Protein AF-A0A951VKK3-F1 (afdb_monomer_lite)

Radius of gyration: 18.26 Å; chains: 1; bounding box: 53×27×45 Å

Foldseek 3Di:
DDPQDFDQDDPDPDDDDDDDDPDPPVPRDDDRDGDGDDLVPDDDDDDDDDDVCVFQCVPVVVVLVVCCVVRNRPDDPDDDQQVLQPHHGYPVDHDHDPDRKHKDAQVPDPDDDPADPVRMDIDDDD

Sequence (126 aa):
MKISTLISILFISIKHYAQPVSFDELSIVHNAKVITIDTSKRVFKIVHIGDSHIQADLFSGKIRSNLQQQYGNAGIGLLFPYKSINTNGPSTYRTSSINKLQANKIVRCKSECSVGIAAYNVILPT

pLDDT: mean 75.87, std 22.99, range [26.22, 95.06]

Structure (mmCIF, N/CA/C/O backbone):
data_AF-A0A951VKK3-F1
#
_entry.id   AF-A0A951VKK3-F1
#
loop_
_atom_site.group_PDB
_atom_site.id
_atom_site.type_symbol
_atom_site.label_atom_id
_atom_site.label_alt_id
_atom_site.label_comp_id
_atom_site.label_asym_id
_atom_site.label_entity_id
_atom_site.label_seq_id
_atom_site.pdbx_PDB_ins_code
_atom_site.Cartn_x
_atom_site.Cartn_y
_atom_site.Cartn_z
_atom_site.occupancy
_atom_site.B_iso_or_equiv
_atom_site.auth_seq_id
_atom_site.auth_comp_id
_atom_site.auth_asym_id
_atom_site.auth_atom_id
_atom_site.pdbx_PDB_model_num
ATOM 1 N N . MET A 1 1 ? -25.054 -0.951 25.818 1.00 33.41 1 MET A N 1
ATOM 2 C CA . MET A 1 1 ? -25.801 -0.317 24.711 1.00 33.41 1 MET A CA 1
ATOM 3 C C . MET A 1 1 ? -25.175 -0.787 23.397 1.00 33.41 1 MET A C 1
ATOM 5 O O . MET A 1 1 ? -24.055 -0.394 23.106 1.00 33.41 1 MET A O 1
ATOM 9 N N . LYS A 1 2 ? -25.790 -1.746 22.688 1.00 29.50 2 LYS A N 1
ATOM 10 C CA . LYS A 1 2 ? -25.254 -2.293 21.425 1.00 29.50 2 LYS A CA 1
ATOM 11 C C . LYS A 1 2 ? -25.720 -1.397 20.280 1.00 29.50 2 LYS A C 1
ATOM 13 O O . LYS A 1 2 ? -26.885 -1.450 19.911 1.00 29.50 2 LYS A O 1
ATOM 18 N N . ILE A 1 3 ? -24.828 -0.565 19.755 1.00 36.09 3 ILE A N 1
ATOM 19 C CA . ILE A 1 3 ? -25.094 0.245 18.564 1.00 36.09 3 ILE A CA 1
ATOM 20 C C . ILE A 1 3 ? -24.767 -0.641 17.358 1.00 36.09 3 ILE A C 1
ATOM 22 O O . ILE A 1 3 ? -23.612 -0.768 16.961 1.00 36.09 3 ILE A O 1
ATOM 26 N N . SER A 1 4 ? -25.769 -1.353 16.838 1.00 31.91 4 SER A N 1
ATOM 27 C CA . SER A 1 4 ? -25.655 -2.113 15.592 1.00 31.91 4 SER A CA 1
ATOM 28 C C . SER A 1 4 ? -25.926 -1.180 14.413 1.00 31.91 4 SER A C 1
ATOM 30 O O . SER A 1 4 ? -27.051 -1.094 13.922 1.00 31.91 4 SER A O 1
ATOM 32 N N . THR A 1 5 ? -24.910 -0.442 13.981 1.00 39.50 5 THR A N 1
ATOM 33 C CA . THR A 1 5 ? -25.002 0.362 12.759 1.00 39.50 5 THR A CA 1
ATOM 34 C C . THR A 1 5 ? -24.934 -0.581 11.558 1.00 39.50 5 THR A C 1
ATOM 36 O O . THR A 1 5 ? -23.930 -1.267 11.366 1.00 39.50 5 THR A O 1
ATOM 39 N N . LEU A 1 6 ? -26.010 -0.655 10.768 1.00 33.38 6 LEU A N 1
ATOM 40 C CA . LEU A 1 6 ? -25.988 -1.311 9.459 1.00 33.38 6 LEU A CA 1
ATOM 41 C C . LEU A 1 6 ? -25.005 -0.553 8.558 1.00 33.38 6 LEU A C 1
ATOM 43 O O . LEU A 1 6 ? -25.202 0.629 8.286 1.00 33.38 6 LEU A O 1
ATOM 47 N N . ILE A 1 7 ? -23.958 -1.227 8.089 1.00 41.09 7 ILE A N 1
ATOM 48 C CA . ILE A 1 7 ? -23.005 -0.660 7.134 1.00 41.09 7 ILE A CA 1
ATOM 49 C C . ILE A 1 7 ? -23.298 -1.291 5.775 1.00 41.09 7 ILE A C 1
ATOM 51 O O . ILE A 1 7 ? -22.994 -2.461 5.547 1.00 41.09 7 ILE A O 1
ATOM 55 N N . SER A 1 8 ? -23.894 -0.517 4.870 1.00 33.38 8 SER A N 1
ATOM 56 C CA . SER A 1 8 ? -23.948 -0.875 3.453 1.00 33.38 8 SER A CA 1
ATOM 57 C C . SER A 1 8 ? -22.612 -0.472 2.826 1.00 33.38 8 SER A C 1
ATOM 59 O O . SER A 1 8 ? -22.365 0.707 2.581 1.00 33.38 8 SER A O 1
ATOM 61 N N . ILE A 1 9 ? -21.691 -1.426 2.660 1.00 42.16 9 ILE A N 1
ATOM 62 C CA . ILE A 1 9 ? -20.412 -1.171 1.983 1.00 42.16 9 ILE A CA 1
ATOM 63 C C . ILE A 1 9 ? -20.641 -1.321 0.480 1.00 42.16 9 ILE A C 1
ATOM 65 O O . ILE A 1 9 ? -20.682 -2.428 -0.054 1.00 42.16 9 ILE A O 1
ATOM 69 N N . LEU A 1 10 ? -20.789 -0.180 -0.188 1.00 35.31 10 LEU A N 1
ATOM 70 C CA . LEU A 1 10 ? -20.833 -0.068 -1.639 1.00 35.31 10 LEU A CA 1
ATOM 71 C C . LEU A 1 10 ? -19.420 -0.297 -2.204 1.00 35.31 10 LEU A C 1
ATOM 73 O O . LEU A 1 10 ? -18.557 0.578 -2.128 1.00 35.31 10 LEU A O 1
ATOM 77 N N . PHE A 1 11 ? -19.158 -1.482 -2.757 1.00 34.84 11 PHE A N 1
ATOM 78 C CA . PHE A 1 11 ? -17.939 -1.736 -3.528 1.00 34.84 11 PHE A CA 1
ATOM 79 C C . PHE A 1 11 ? -18.100 -1.137 -4.927 1.00 34.84 11 PHE A C 1
ATOM 81 O O . PHE A 1 11 ? -18.632 -1.773 -5.832 1.00 34.84 11 PHE A O 1
ATOM 88 N N . ILE A 1 12 ? -17.639 0.100 -5.111 1.00 39.38 12 ILE A N 1
ATOM 89 C CA . ILE A 1 12 ? -17.586 0.722 -6.435 1.00 39.38 12 ILE A CA 1
ATOM 90 C C . ILE A 1 12 ? -16.341 0.192 -7.158 1.00 39.38 12 ILE A C 1
ATOM 92 O O . ILE A 1 12 ? -15.218 0.615 -6.884 1.00 39.38 12 ILE A O 1
ATOM 96 N N . SER A 1 13 ? -16.532 -0.738 -8.092 1.00 30.56 13 SER A N 1
ATOM 97 C CA . SER A 1 13 ? -15.528 -1.041 -9.114 1.00 30.56 13 SER A CA 1
ATOM 98 C C . SER A 1 13 ? -15.830 -0.175 -10.338 1.00 30.56 13 SER A C 1
ATOM 100 O O . SER A 1 13 ? -16.689 -0.513 -11.148 1.00 30.56 13 SER A O 1
ATOM 102 N N . ILE A 1 14 ? -15.167 0.981 -10.455 1.00 37.31 14 ILE A N 1
ATOM 103 C CA . ILE A 1 14 ? -15.278 1.817 -11.657 1.00 37.31 14 ILE A CA 1
ATOM 104 C C . ILE A 1 14 ? -14.413 1.175 -12.743 1.00 37.31 14 ILE A C 1
ATOM 106 O O . ILE A 1 14 ? -13.191 1.321 -12.750 1.00 37.31 14 ILE A O 1
ATOM 110 N N . LYS A 1 15 ? -15.048 0.472 -13.683 1.00 34.62 15 LYS A N 1
ATOM 111 C CA . LYS A 1 15 ? -14.509 0.364 -15.039 1.00 34.62 15 LYS A CA 1
ATOM 112 C C . LYS A 1 15 ? -15.036 1.559 -15.834 1.00 34.62 15 LYS A C 1
ATOM 114 O O . LYS A 1 15 ? -16.244 1.703 -15.941 1.00 34.62 15 LYS A O 1
ATOM 119 N N . HIS A 1 16 ? -14.115 2.299 -16.445 1.00 30.88 16 HIS A N 1
ATOM 120 C CA . HIS A 1 16 ? -14.277 3.254 -17.551 1.00 30.88 16 HIS A CA 1
ATOM 121 C C . HIS A 1 16 ? -14.039 4.747 -17.285 1.00 30.88 16 HIS A C 1
ATOM 123 O O . HIS A 1 16 ? -14.697 5.431 -16.511 1.00 30.88 16 HIS A O 1
ATOM 129 N N . TYR A 1 17 ? -13.048 5.187 -18.055 1.00 36.81 17 TYR A N 1
ATOM 130 C CA . TYR A 1 17 ? -12.668 6.510 -18.513 1.00 36.81 17 TYR A CA 1
ATOM 131 C C . TYR A 1 17 ? -13.874 7.409 -18.853 1.00 36.81 17 TYR A C 1
ATOM 133 O O . TYR A 1 17 ? -14.716 7.036 -19.662 1.00 36.81 17 TYR A O 1
ATOM 141 N N . ALA A 1 18 ? -13.906 8.596 -18.242 1.00 37.00 18 ALA A N 1
ATOM 142 C CA . ALA A 1 18 ? -14.505 9.842 -18.731 1.00 37.00 18 ALA A CA 1
ATOM 143 C C . ALA A 1 18 ? -15.733 9.751 -19.672 1.00 37.00 18 ALA A C 1
ATOM 145 O O . ALA A 1 18 ? -15.571 9.932 -20.872 1.00 37.00 18 ALA A O 1
ATOM 146 N N . GLN A 1 19 ? -16.949 9.609 -19.127 1.00 26.22 19 GLN A N 1
ATOM 147 C CA . GLN A 1 19 ? -18.201 10.219 -19.629 1.00 26.22 19 GLN A CA 1
ATOM 148 C C . GLN A 1 19 ? -19.224 10.289 -18.469 1.00 26.22 19 GLN A C 1
ATOM 150 O O . GLN A 1 19 ? -19.254 9.366 -17.650 1.00 26.22 19 GLN A O 1
ATOM 155 N N . PRO A 1 20 ? -20.057 11.344 -18.359 1.00 34.84 20 PRO A N 1
ATOM 156 C CA . PRO A 1 20 ? -21.089 11.432 -17.331 1.00 34.84 20 PRO A CA 1
ATOM 157 C C . PRO A 1 20 ? -22.268 10.531 -17.715 1.00 34.84 20 PRO A C 1
ATOM 159 O O . PRO A 1 20 ? -23.071 10.877 -18.577 1.00 34.84 20 PRO A O 1
ATOM 162 N N . VAL A 1 21 ? -22.367 9.361 -17.089 1.00 43.31 21 VAL A N 1
ATOM 163 C CA . VAL A 1 21 ? -23.549 8.498 -17.196 1.00 43.31 21 VAL A CA 1
ATOM 164 C C . VAL A 1 21 ? -24.437 8.783 -15.989 1.00 43.31 21 VAL A C 1
ATOM 166 O O . VAL A 1 21 ? -23.960 8.786 -14.857 1.00 43.31 21 VAL A O 1
ATOM 169 N N . SER A 1 22 ? -25.721 9.058 -16.214 1.00 36.81 22 SER A N 1
ATOM 170 C CA . SER A 1 22 ? -26.727 9.072 -15.152 1.00 36.81 22 SER A CA 1
ATOM 171 C C . SER A 1 22 ? -26.829 7.662 -14.567 1.00 36.81 22 SER A C 1
ATOM 173 O O . SER A 1 22 ? -27.308 6.744 -15.232 1.00 36.81 22 SER A O 1
ATOM 175 N N . PHE A 1 23 ? -26.302 7.472 -13.360 1.00 46.22 23 PHE A N 1
ATOM 176 C CA . PHE A 1 23 ? -26.258 6.174 -12.697 1.00 46.22 23 PHE A CA 1
ATOM 177 C C . PHE A 1 23 ? -27.544 5.940 -11.897 1.00 46.22 23 PHE A C 1
ATOM 179 O O . PHE A 1 23 ? -27.710 6.517 -10.826 1.00 46.22 23 PHE A O 1
ATOM 186 N N . ASP A 1 24 ? -28.423 5.063 -12.385 1.00 39.69 24 ASP A N 1
ATOM 187 C CA . ASP A 1 24 ? -29.463 4.450 -11.551 1.00 39.69 24 ASP A CA 1
ATOM 188 C C . ASP A 1 24 ? -28.789 3.482 -10.562 1.00 39.69 24 ASP A C 1
ATOM 190 O O . ASP A 1 24 ? -28.266 2.428 -10.949 1.00 39.69 24 ASP A O 1
ATOM 194 N N . GLU A 1 25 ? -28.777 3.865 -9.279 1.00 47.94 25 GLU A N 1
ATOM 195 C CA . GLU A 1 25 ? -28.028 3.246 -8.168 1.00 47.94 25 GLU A CA 1
ATOM 196 C C . GLU A 1 25 ? -28.231 1.726 -8.008 1.00 47.94 25 GLU A C 1
ATOM 198 O O . GLU A 1 25 ? -27.375 1.035 -7.452 1.00 47.94 25 GLU A O 1
ATOM 203 N N . LEU A 1 26 ? -29.335 1.178 -8.519 1.00 44.03 26 LEU A N 1
ATOM 204 C CA . LEU A 1 26 ? -29.714 -0.230 -8.359 1.00 44.03 26 LEU A CA 1
ATOM 205 C C . LEU A 1 26 ? -29.007 -1.192 -9.332 1.00 44.03 26 LEU A C 1
ATOM 207 O O . LEU A 1 26 ? -28.999 -2.399 -9.100 1.00 44.03 26 LEU A O 1
ATOM 211 N N . SER A 1 27 ? -28.380 -0.682 -10.395 1.00 43.25 27 SER A N 1
ATOM 212 C CA . SER A 1 27 ? -27.871 -1.504 -11.510 1.00 43.25 27 SER A CA 1
ATOM 213 C C . SER A 1 27 ? -26.476 -2.105 -11.278 1.00 43.25 27 SER A C 1
ATOM 215 O O . SER A 1 27 ? -26.075 -3.036 -11.970 1.00 43.25 27 SER A O 1
ATOM 217 N N . ILE A 1 28 ? -25.694 -1.549 -10.344 1.00 51.41 28 ILE A N 1
ATOM 218 C CA . ILE A 1 28 ? -24.251 -1.849 -10.205 1.00 51.41 28 ILE A CA 1
ATOM 219 C C . ILE A 1 28 ? -23.970 -2.829 -9.052 1.00 51.41 28 ILE A C 1
ATOM 221 O O . ILE A 1 28 ? -22.896 -3.428 -8.972 1.00 51.41 28 ILE A O 1
ATOM 225 N N . VAL A 1 29 ? -24.946 -3.069 -8.176 1.00 49.91 29 VAL A N 1
ATOM 226 C CA . VAL A 1 29 ? -24.777 -3.906 -6.983 1.00 49.91 29 VAL A CA 1
ATOM 227 C C . VAL A 1 29 ? -25.297 -5.322 -7.233 1.00 49.91 29 VAL A C 1
ATOM 229 O O . VAL A 1 29 ? -26.315 -5.748 -6.695 1.00 49.91 29 VAL A O 1
ATOM 232 N N . HIS A 1 30 ? -24.574 -6.099 -8.039 1.00 48.41 30 HIS A N 1
ATOM 233 C CA . HIS A 1 30 ? -24.821 -7.539 -8.112 1.00 48.41 30 HIS A CA 1
ATOM 234 C C . HIS A 1 30 ? -24.207 -8.230 -6.882 1.00 48.41 30 HIS A C 1
ATOM 236 O O . HIS A 1 30 ? -22.988 -8.315 -6.748 1.00 48.41 30 HIS A O 1
ATOM 242 N N . ASN A 1 31 ? -25.062 -8.760 -5.999 1.00 51.81 31 ASN A N 1
ATOM 243 C CA . ASN A 1 31 ? -24.705 -9.591 -4.836 1.00 51.81 31 ASN A CA 1
ATOM 244 C C . AS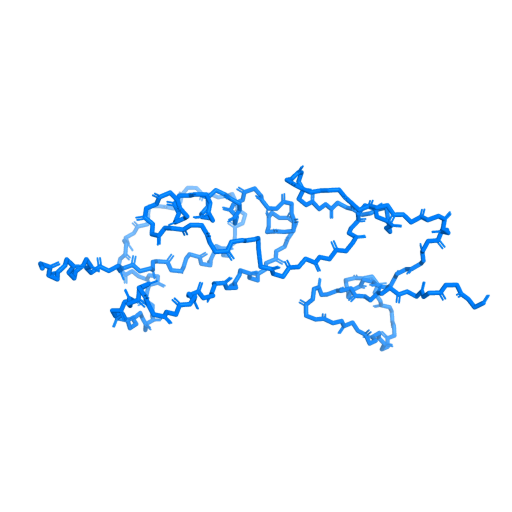N A 1 31 ? -24.031 -8.873 -3.647 1.00 51.81 31 ASN A C 1
ATOM 246 O O . ASN A 1 31 ? -23.148 -9.445 -3.001 1.00 51.81 31 ASN A O 1
ATOM 250 N N . ALA A 1 32 ? -24.461 -7.660 -3.282 1.00 54.16 32 ALA A N 1
ATOM 251 C CA . ALA A 1 32 ? -24.087 -7.129 -1.969 1.00 54.16 32 ALA A CA 1
ATOM 252 C C . ALA A 1 32 ? -24.803 -7.905 -0.860 1.00 54.16 32 ALA A C 1
ATOM 254 O O . ALA A 1 32 ? -26.018 -7.816 -0.685 1.00 54.16 32 ALA A O 1
ATOM 255 N N . LYS A 1 33 ? -24.029 -8.650 -0.072 1.00 57.75 33 LYS A N 1
ATOM 256 C CA . LYS A 1 33 ? -24.496 -9.169 1.209 1.00 57.75 33 LYS A CA 1
ATOM 257 C C . LYS A 1 33 ? -24.286 -8.089 2.261 1.00 57.75 33 LYS A C 1
ATOM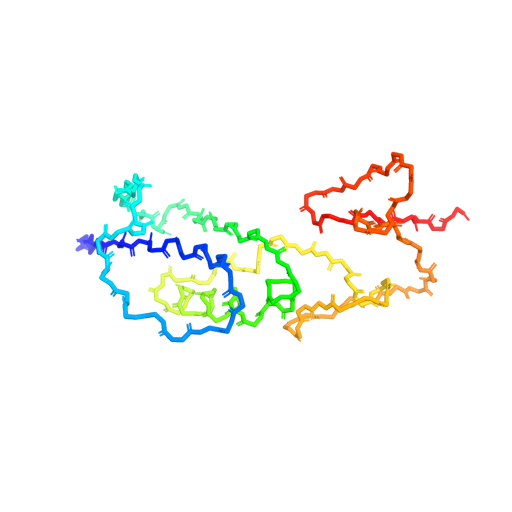 259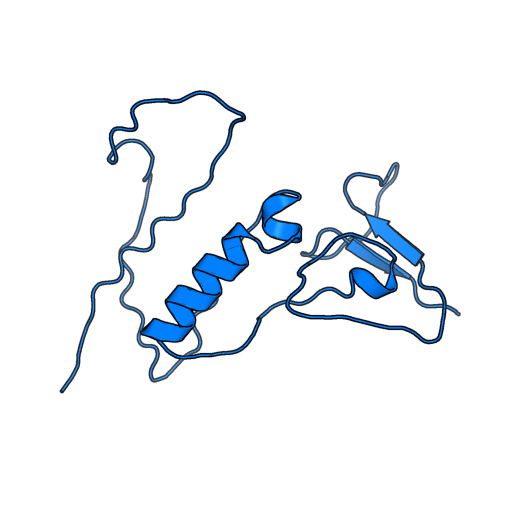 O O . LYS A 1 33 ? -23.157 -7.658 2.482 1.00 57.75 33 LYS A O 1
ATOM 264 N N . VAL A 1 34 ? -25.358 -7.683 2.932 1.00 60.34 34 VAL A N 1
ATOM 265 C CA . VAL A 1 34 ? -25.251 -6.848 4.132 1.00 60.34 34 VAL A CA 1
ATOM 266 C C . VAL A 1 34 ? -24.567 -7.675 5.220 1.00 60.34 34 VAL A C 1
ATOM 268 O O . VAL A 1 34 ? -25.019 -8.772 5.556 1.00 60.34 34 VAL A O 1
ATOM 271 N N . ILE A 1 35 ? -23.450 -7.174 5.746 1.00 61.81 35 ILE A N 1
ATOM 272 C CA . ILE A 1 35 ? -22.682 -7.825 6.811 1.00 61.81 35 ILE A CA 1
ATOM 273 C C . ILE A 1 35 ? -22.671 -6.889 8.016 1.00 61.81 35 ILE A C 1
ATOM 275 O O . ILE A 1 35 ? -22.274 -5.732 7.905 1.00 61.81 35 ILE A O 1
ATOM 279 N N . THR A 1 36 ? -23.066 -7.395 9.183 1.00 63.44 36 THR A N 1
ATOM 280 C CA . THR A 1 36 ? -22.879 -6.676 10.448 1.00 63.44 36 THR A CA 1
ATOM 281 C C . THR A 1 36 ? -21.425 -6.808 10.883 1.00 63.44 36 THR A C 1
ATOM 283 O O . THR A 1 36 ? -20.938 -7.917 11.116 1.00 63.44 36 THR A O 1
ATOM 286 N N . ILE A 1 37 ? -20.722 -5.682 10.997 1.00 62.88 37 ILE A N 1
ATOM 287 C CA . ILE A 1 37 ? -19.314 -5.651 11.398 1.00 62.88 37 ILE A CA 1
ATOM 288 C C . ILE A 1 37 ? -19.239 -5.336 12.896 1.00 62.88 37 ILE A C 1
ATOM 290 O O . ILE A 1 37 ? -19.526 -4.219 13.314 1.00 62.88 37 ILE A O 1
ATOM 294 N N . ASP A 1 38 ? -18.841 -6.319 13.709 1.00 66.25 38 ASP A N 1
ATOM 295 C CA . ASP A 1 38 ? -18.473 -6.090 15.113 1.00 66.25 38 ASP A CA 1
ATOM 296 C C . ASP A 1 38 ? -16.995 -5.681 15.197 1.00 66.25 38 ASP A C 1
ATOM 298 O O . ASP A 1 38 ? -16.094 -6.527 15.241 1.00 66.25 38 ASP A O 1
ATOM 302 N N . THR A 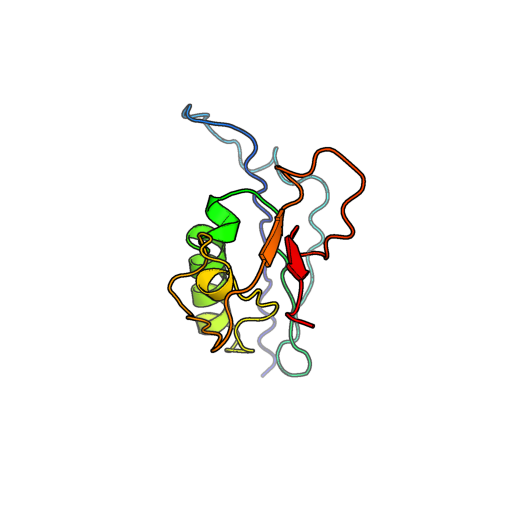1 39 ? -16.749 -4.372 15.203 1.00 64.62 39 THR A N 1
ATOM 303 C CA . THR A 1 39 ? -15.401 -3.794 15.290 1.00 64.62 39 THR A CA 1
ATOM 304 C C . THR A 1 39 ? -14.814 -3.840 16.701 1.00 64.62 39 THR A C 1
ATOM 306 O O . THR A 1 39 ? -13.625 -3.585 16.866 1.00 64.62 39 THR A O 1
ATOM 309 N N . SER A 1 40 ? -15.597 -4.227 17.718 1.00 67.12 40 SER A N 1
ATOM 310 C CA . SER A 1 40 ? -15.124 -4.301 19.108 1.00 67.12 40 SER A CA 1
ATOM 311 C C . SER A 1 40 ? -14.249 -5.525 19.393 1.00 67.12 40 SER A C 1
ATOM 313 O O . SER A 1 40 ? -13.530 -5.552 20.389 1.00 67.12 40 SER A O 1
ATOM 315 N N . LYS A 1 41 ? -14.294 -6.542 18.519 1.00 67.50 41 LYS A N 1
ATOM 316 C CA . LYS A 1 41 ? -13.594 -7.823 18.723 1.00 67.50 41 LYS A CA 1
ATOM 317 C C . LYS A 1 41 ? -12.624 -8.196 17.612 1.00 67.50 41 LYS A C 1
ATOM 319 O O . LYS A 1 41 ? -11.778 -9.063 17.825 1.00 67.50 41 LYS A O 1
ATOM 324 N N . ARG A 1 42 ? -12.766 -7.623 16.411 1.00 76.50 42 ARG A N 1
ATOM 325 C CA . ARG A 1 42 ? -11.966 -8.006 15.239 1.00 76.50 42 ARG A CA 1
ATOM 326 C C . ARG A 1 42 ? -11.703 -6.828 14.311 1.00 76.50 42 ARG A C 1
ATOM 328 O O . ARG A 1 42 ? -12.571 -5.994 14.079 1.00 76.50 42 ARG A O 1
ATOM 335 N N . VAL A 1 43 ? -10.514 -6.832 13.714 1.00 85.69 43 VAL A N 1
ATOM 336 C CA . VAL A 1 43 ? -10.144 -5.897 12.647 1.00 85.69 43 VAL A CA 1
ATOM 337 C C . VAL A 1 43 ? -10.826 -6.315 11.346 1.00 85.69 43 VAL A C 1
ATOM 339 O O . VAL A 1 43 ? -10.589 -7.414 10.839 1.00 85.69 43 VAL A O 1
ATOM 342 N N . PHE A 1 44 ? -11.647 -5.427 10.788 1.00 85.75 44 PHE A N 1
ATOM 343 C CA . PHE A 1 44 ? -12.225 -5.597 9.458 1.00 85.75 44 PHE A CA 1
ATOM 344 C C . PHE A 1 44 ? -11.215 -5.170 8.386 1.00 85.75 44 PHE A C 1
ATOM 346 O O . PHE A 1 44 ? -10.692 -4.057 8.426 1.00 85.75 44 PHE A O 1
ATOM 353 N N . LYS A 1 45 ? -10.914 -6.063 7.437 1.00 89.75 45 LYS A N 1
ATOM 354 C CA . LYS A 1 45 ? -9.918 -5.832 6.381 1.00 89.75 45 LYS A CA 1
ATOM 355 C C . LYS A 1 45 ? -10.622 -5.601 5.049 1.00 89.75 45 LYS A C 1
ATOM 357 O O . LYS A 1 45 ? -11.388 -6.450 4.608 1.00 89.75 45 LYS A O 1
ATOM 362 N N . ILE A 1 46 ? -10.315 -4.481 4.402 1.00 91.12 46 ILE A N 1
ATOM 363 C CA . ILE A 1 46 ? -10.816 -4.131 3.069 1.00 91.12 46 ILE A CA 1
ATOM 364 C C . ILE A 1 46 ? -9.640 -4.154 2.101 1.00 91.12 46 ILE A C 1
ATOM 366 O O . ILE A 1 46 ? -8.602 -3.553 2.377 1.00 91.12 46 ILE A O 1
ATOM 370 N N . VAL A 1 47 ? -9.809 -4.833 0.967 1.00 93.12 47 VAL A N 1
ATOM 371 C CA . VAL A 1 47 ? -8.811 -4.881 -0.106 1.00 93.12 47 VAL A CA 1
ATOM 372 C C . VAL A 1 47 ? -9.377 -4.165 -1.326 1.00 93.12 47 VAL A C 1
ATOM 374 O O . VAL A 1 47 ? -10.398 -4.577 -1.868 1.00 93.12 47 VAL A O 1
ATOM 377 N N . HIS A 1 48 ? -8.702 -3.098 -1.754 1.00 92.75 48 HIS A N 1
ATOM 378 C CA . HIS A 1 48 ? -8.960 -2.448 -3.037 1.00 92.75 48 HIS A CA 1
ATOM 379 C C . HIS A 1 48 ? -7.945 -2.966 -4.059 1.00 92.75 48 HIS A C 1
ATOM 381 O O . HIS A 1 48 ? -6.740 -2.864 -3.833 1.00 92.75 48 HIS A O 1
ATOM 387 N N . ILE A 1 49 ? -8.427 -3.513 -5.175 1.00 92.50 49 ILE A N 1
ATOM 388 C CA . ILE A 1 49 ? -7.599 -3.955 -6.303 1.00 92.50 49 ILE A CA 1
ATOM 389 C C . ILE A 1 49 ? -7.908 -3.033 -7.477 1.00 92.50 49 ILE A C 1
ATOM 391 O O . ILE A 1 49 ? -9.072 -2.852 -7.828 1.00 92.50 49 ILE A O 1
ATOM 395 N N . GLY A 1 50 ? -6.878 -2.438 -8.074 1.00 91.31 50 GLY A N 1
ATOM 396 C CA . GLY A 1 50 ? -7.059 -1.508 -9.180 1.00 91.31 50 GLY A CA 1
ATOM 397 C C . GLY A 1 50 ? -5.745 -1.045 -9.793 1.00 91.31 50 GLY A C 1
ATOM 398 O O . GLY A 1 50 ? -4.717 -1.710 -9.677 1.00 91.31 50 GLY A O 1
ATOM 399 N N . ASP A 1 51 ? -5.809 0.098 -10.467 1.00 90.19 51 ASP A N 1
ATOM 400 C CA . ASP A 1 51 ? -4.712 0.679 -11.237 1.00 90.19 51 ASP A CA 1
ATOM 401 C C . ASP A 1 51 ? -3.897 1.719 -10.437 1.00 90.19 51 ASP A C 1
ATOM 403 O O . ASP A 1 51 ? -3.792 1.664 -9.207 1.00 90.19 51 ASP A O 1
ATOM 407 N N . SER A 1 52 ? -3.304 2.689 -11.140 1.00 89.31 52 SER A N 1
ATOM 408 C CA . SER A 1 52 ? -2.530 3.781 -10.557 1.00 89.31 52 SER A CA 1
ATOM 409 C C . SER A 1 52 ? -3.278 4.620 -9.513 1.00 89.31 52 SER A C 1
ATOM 411 O O . SER A 1 52 ? -2.624 5.142 -8.614 1.00 89.31 52 SER A O 1
ATOM 413 N N . HIS A 1 53 ? -4.608 4.759 -9.579 1.00 89.00 53 HIS A N 1
ATOM 414 C CA . HIS A 1 53 ? -5.376 5.552 -8.603 1.00 89.00 53 HIS A CA 1
ATOM 415 C C . HIS A 1 53 ? -5.477 4.861 -7.242 1.00 89.00 53 HIS A C 1
ATOM 417 O O . HIS A 1 53 ? -5.414 5.522 -6.202 1.00 89.00 53 HIS A O 1
ATOM 423 N N . ILE A 1 54 ? -5.595 3.529 -7.254 1.00 93.06 54 ILE A N 1
ATOM 424 C CA . ILE A 1 54 ? -5.521 2.706 -6.044 1.00 93.06 54 ILE A CA 1
ATOM 425 C C . ILE A 1 54 ? -4.072 2.636 -5.555 1.00 93.06 54 ILE A C 1
ATOM 427 O O . ILE A 1 54 ? -3.823 2.807 -4.367 1.00 93.06 54 ILE A O 1
ATOM 431 N N . GLN A 1 55 ? -3.097 2.483 -6.459 1.00 92.75 55 GLN A N 1
ATOM 432 C CA . GLN A 1 55 ? -1.675 2.481 -6.100 1.00 92.75 55 GLN A CA 1
ATOM 433 C C . GLN A 1 55 ? -1.225 3.780 -5.408 1.00 92.75 55 GLN A C 1
ATOM 435 O O . GLN A 1 55 ? -0.457 3.728 -4.449 1.00 92.75 55 GLN A O 1
ATOM 440 N N . ALA A 1 56 ? -1.665 4.939 -5.905 1.00 92.44 56 ALA A N 1
ATOM 441 C CA . ALA A 1 56 ? -1.365 6.246 -5.319 1.00 92.44 56 ALA A CA 1
ATOM 442 C C . ALA A 1 56 ? -2.146 6.515 -4.022 1.00 92.44 56 ALA A C 1
ATOM 444 O O . ALA A 1 56 ? -1.872 7.501 -3.342 1.00 92.44 56 ALA A O 1
ATOM 445 N N . ASP A 1 57 ? -3.103 5.643 -3.691 1.00 93.62 57 ASP A N 1
ATOM 446 C CA . ASP A 1 57 ? -3.922 5.688 -2.484 1.00 93.62 57 ASP A CA 1
ATOM 447 C C . ASP A 1 57 ? -4.750 6.970 -2.330 1.00 93.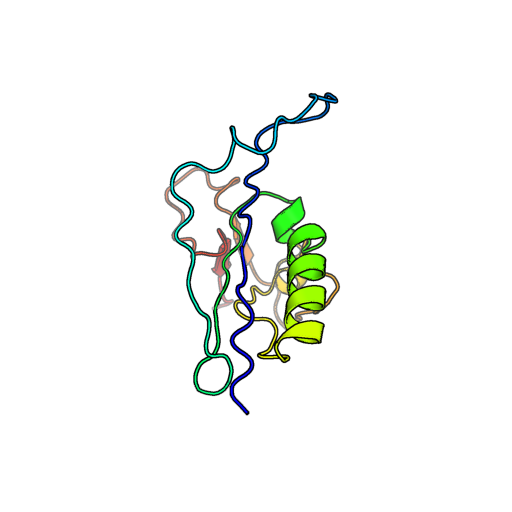62 57 ASP A C 1
ATOM 449 O O . ASP A 1 57 ? -5.109 7.376 -1.229 1.00 93.62 57 ASP A O 1
ATOM 453 N N . LEU A 1 58 ? -5.118 7.587 -3.456 1.00 88.94 58 LEU A N 1
ATOM 454 C CA . LEU A 1 58 ? -5.984 8.767 -3.472 1.00 88.94 58 LEU A CA 1
ATOM 455 C C . LEU A 1 58 ? -7.420 8.383 -3.091 1.00 88.94 58 LEU A C 1
ATOM 457 O O . LEU A 1 58 ? -7.990 8.919 -2.141 1.00 88.94 58 LEU A O 1
ATOM 461 N N . PHE A 1 59 ? -7.986 7.403 -3.801 1.00 91.06 59 PHE A N 1
ATOM 462 C CA . PHE A 1 59 ? -9.338 6.906 -3.540 1.00 91.06 59 PHE A CA 1
ATOM 463 C C . PHE A 1 59 ? -9.379 6.022 -2.288 1.00 91.06 59 PHE A C 1
ATOM 465 O O . PHE A 1 59 ? -10.113 6.304 -1.339 1.00 91.06 59 PHE A O 1
ATOM 472 N N . SER A 1 60 ? -8.542 4.980 -2.247 1.00 93.00 60 SER A N 1
ATOM 473 C CA . SER A 1 60 ? -8.502 4.038 -1.123 1.00 93.00 60 SER A CA 1
ATOM 474 C C . SER A 1 60 ? -8.091 4.705 0.189 1.00 93.00 60 SER A C 1
ATOM 476 O O . SER A 1 60 ? -8.602 4.322 1.241 1.00 93.00 60 SER A O 1
ATOM 478 N N . GLY A 1 61 ? -7.239 5.732 0.144 1.00 93.75 61 GLY A N 1
ATOM 479 C CA . GLY A 1 61 ? -6.819 6.481 1.324 1.00 93.75 61 GLY A CA 1
ATOM 480 C C . GLY A 1 61 ? -7.953 7.315 1.906 1.00 93.75 61 GLY A C 1
ATOM 481 O O . GLY A 1 61 ? -8.125 7.340 3.127 1.00 93.75 61 GLY A O 1
ATOM 482 N N . LYS A 1 62 ? -8.792 7.925 1.055 1.00 94.12 62 LYS A N 1
ATOM 483 C CA . LYS A 1 62 ? -9.980 8.659 1.510 1.00 94.12 62 LYS A CA 1
ATOM 484 C C . LYS A 1 62 ? -11.010 7.729 2.150 1.00 94.12 62 LYS A C 1
ATOM 486 O O . LYS A 1 62 ? -11.497 8.031 3.239 1.00 94.12 62 LYS A O 1
ATOM 491 N N . ILE A 1 63 ? -11.283 6.578 1.529 1.00 94.25 63 ILE A N 1
ATOM 492 C CA . ILE A 1 63 ? -12.164 5.550 2.104 1.00 94.25 63 ILE A CA 1
ATOM 493 C C . ILE A 1 63 ? -11.607 5.048 3.442 1.00 94.25 63 ILE A C 1
ATOM 495 O O . ILE A 1 63 ? -12.336 5.016 4.432 1.00 94.25 63 ILE A O 1
ATOM 499 N N . ARG A 1 64 ? -10.306 4.730 3.508 1.00 94.62 64 ARG A N 1
ATOM 500 C CA . ARG A 1 64 ? -9.642 4.305 4.749 1.00 94.62 64 ARG A CA 1
ATOM 501 C C . ARG A 1 64 ? -9.783 5.358 5.847 1.00 94.62 64 ARG A C 1
ATOM 503 O O . ARG A 1 64 ? -10.184 5.004 6.948 1.00 94.62 64 ARG A O 1
ATOM 510 N N . SER A 1 65 ? -9.509 6.630 5.553 1.00 94.88 65 SER A N 1
ATOM 511 C CA . SER A 1 65 ? -9.619 7.724 6.526 1.00 94.88 65 SER A CA 1
ATOM 512 C C . SER A 1 65 ? -11.039 7.870 7.076 1.00 94.88 65 SER A C 1
ATOM 514 O O . SER A 1 65 ? -11.210 7.925 8.292 1.00 94.88 65 SER A O 1
ATOM 516 N N . ASN A 1 66 ? -12.053 7.863 6.206 1.00 94.56 66 ASN A N 1
ATOM 517 C CA . ASN A 1 66 ? -13.449 7.987 6.626 1.00 94.56 66 ASN A CA 1
ATOM 518 C C . ASN A 1 66 ? -13.881 6.796 7.506 1.00 94.56 66 ASN A C 1
ATOM 520 O O . ASN A 1 66 ? -14.489 6.983 8.558 1.00 94.56 66 ASN A O 1
ATOM 524 N N . LEU A 1 67 ? -13.523 5.569 7.114 1.00 91.75 67 LEU A N 1
ATOM 525 C CA . LEU A 1 67 ? -13.865 4.370 7.883 1.00 91.75 67 LEU A CA 1
ATOM 526 C C . LEU A 1 67 ? -13.136 4.314 9.225 1.00 91.75 67 LEU A C 1
ATOM 528 O O . LEU A 1 67 ? -13.739 3.950 10.228 1.00 91.75 67 LEU A O 1
ATOM 532 N N . GLN A 1 68 ? -11.860 4.699 9.268 1.00 93.12 68 GLN A N 1
ATOM 533 C CA . GLN A 1 68 ? -11.101 4.746 10.517 1.00 93.12 68 GLN A CA 1
ATOM 534 C C . GLN A 1 68 ? -11.635 5.814 11.475 1.00 93.12 68 GLN A C 1
ATOM 536 O O . GLN A 1 68 ? -11.666 5.580 12.681 1.00 93.12 68 GLN A O 1
ATOM 541 N N . GLN A 1 69 ? -12.085 6.960 10.952 1.00 92.69 69 GLN A N 1
ATOM 542 C CA . GLN A 1 69 ? -12.727 8.003 11.752 1.00 92.69 6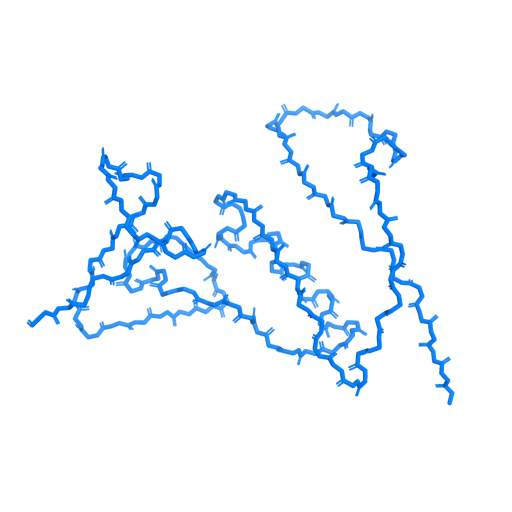9 GLN A CA 1
ATOM 543 C C . GLN A 1 69 ? -14.038 7.511 12.378 1.00 92.69 69 GLN A C 1
ATOM 545 O O . GLN A 1 69 ? -14.319 7.826 13.530 1.00 92.69 69 GLN A O 1
ATOM 550 N N . GLN A 1 70 ? -14.825 6.730 11.636 1.00 88.81 70 GLN A N 1
ATOM 551 C CA . GLN A 1 70 ? -16.133 6.266 12.093 1.00 88.81 70 GLN A CA 1
ATOM 552 C C . GLN A 1 70 ? -16.068 5.011 12.978 1.00 88.81 70 GLN A C 1
ATOM 554 O O . GLN A 1 70 ? -16.843 4.886 13.922 1.00 88.81 70 GLN A O 1
ATOM 559 N N . TYR A 1 71 ? -15.166 4.076 12.673 1.00 85.81 71 TYR A N 1
ATOM 560 C CA . TYR A 1 71 ? -15.173 2.724 13.244 1.00 85.81 71 TYR A CA 1
ATOM 561 C C . TYR A 1 71 ? -13.901 2.351 14.015 1.00 85.81 71 TYR A C 1
ATOM 563 O O . TYR A 1 71 ? -13.807 1.236 14.531 1.00 85.81 71 TYR A O 1
ATOM 571 N N . GLY A 1 72 ? -12.943 3.274 14.115 1.00 87.56 72 GLY A N 1
ATOM 572 C CA . GLY A 1 72 ? -11.669 3.077 14.798 1.00 87.56 72 GLY A CA 1
ATOM 573 C C . GLY A 1 72 ? -10.507 2.816 13.840 1.00 87.56 72 GLY A C 1
ATOM 574 O O . GLY A 1 72 ? -10.646 2.219 12.771 1.00 87.56 72 GLY A O 1
ATOM 575 N N . ASN A 1 73 ? -9.319 3.274 14.234 1.00 92.12 73 ASN A N 1
ATOM 576 C CA . ASN A 1 73 ? -8.112 3.158 13.425 1.00 92.12 73 ASN A CA 1
ATOM 577 C C . ASN A 1 73 ? -7.360 1.850 13.717 1.00 92.12 73 ASN A C 1
ATOM 579 O O . ASN A 1 73 ? -6.684 1.732 14.734 1.00 92.12 73 ASN A O 1
ATOM 583 N N . ALA A 1 74 ? -7.439 0.891 12.792 1.00 91.75 74 ALA A N 1
ATOM 584 C CA . ALA A 1 74 ? -6.730 -0.391 12.867 1.00 91.75 74 ALA A CA 1
ATOM 585 C C . ALA A 1 74 ? -5.404 -0.430 12.069 1.00 91.75 74 ALA A C 1
ATOM 587 O O . ALA A 1 74 ? -4.868 -1.507 11.805 1.00 91.75 74 ALA A O 1
ATOM 588 N N . GLY A 1 75 ? -4.878 0.730 11.660 1.00 92.19 75 GLY A N 1
ATOM 589 C CA . GLY A 1 75 ? -3.631 0.851 10.902 1.00 92.19 75 GLY A CA 1
ATOM 590 C C . GLY A 1 75 ? -3.805 0.844 9.379 1.00 92.19 75 GLY A C 1
ATOM 591 O O . GLY A 1 75 ? -4.914 0.791 8.848 1.00 92.19 75 GLY A O 1
ATOM 592 N N . ILE A 1 76 ? -2.681 0.945 8.659 1.00 90.81 76 ILE A N 1
ATOM 593 C CA . ILE A 1 76 ? -2.659 1.132 7.196 1.00 90.81 76 ILE A CA 1
ATOM 594 C C . ILE A 1 76 ? -2.981 -0.144 6.400 1.00 90.81 76 ILE A C 1
ATOM 596 O O . ILE A 1 76 ? -3.459 -0.059 5.271 1.00 90.81 76 ILE A O 1
ATOM 600 N N . GLY A 1 77 ? -2.758 -1.319 6.992 1.00 92.88 77 GLY A N 1
ATOM 601 C CA . GLY A 1 77 ? -2.922 -2.609 6.325 1.00 92.88 77 GLY A CA 1
ATOM 602 C C . GLY A 1 77 ? -1.682 -3.027 5.528 1.00 92.88 77 GLY A C 1
ATOM 603 O O . GLY A 1 77 ? -0.555 -2.872 5.992 1.00 92.88 77 GLY A O 1
ATOM 604 N N . LEU A 1 78 ? -1.898 -3.612 4.349 1.00 92.12 78 LEU A N 1
ATOM 605 C CA . LEU A 1 78 ? -0.833 -4.102 3.473 1.00 92.12 78 LEU A CA 1
ATOM 606 C C . LEU A 1 78 ? -0.019 -2.934 2.891 1.00 92.12 78 LEU A C 1
ATOM 608 O O . LEU A 1 78 ? -0.582 -2.032 2.275 1.00 92.12 78 LEU A O 1
ATOM 612 N N . LEU A 1 79 ? 1.307 -2.996 3.027 1.00 92.69 79 LEU A N 1
ATOM 613 C CA . LEU A 1 79 ? 2.239 -1.980 2.542 1.00 92.69 79 LEU A CA 1
ATOM 614 C C . LEU A 1 79 ? 3.266 -2.597 1.589 1.00 92.69 79 LEU A C 1
ATOM 616 O O . LEU A 1 79 ? 3.732 -3.714 1.805 1.00 92.69 79 LEU A O 1
ATOM 620 N N . PHE A 1 80 ? 3.646 -1.847 0.554 1.00 94.06 80 PHE A N 1
ATOM 621 C CA . PHE A 1 80 ? 4.736 -2.207 -0.355 1.00 94.06 80 PHE A CA 1
ATOM 622 C C . PHE A 1 80 ? 5.770 -1.064 -0.447 1.00 94.06 80 PHE A C 1
ATOM 624 O O . PHE A 1 80 ? 5.368 0.106 -0.451 1.00 94.06 80 PHE A O 1
ATOM 631 N N . PRO A 1 81 ? 7.091 -1.337 -0.521 1.00 94.00 81 PRO A N 1
ATOM 632 C CA . PRO A 1 81 ? 8.137 -0.310 -0.459 1.00 94.00 81 PRO A CA 1
ATOM 633 C C . PRO A 1 81 ? 8.330 0.460 -1.777 1.00 94.00 81 PRO A C 1
ATOM 635 O O . PRO A 1 81 ? 9.413 0.476 -2.364 1.00 94.00 81 PRO A O 1
ATOM 638 N N . TYR A 1 82 ? 7.278 1.135 -2.251 1.00 95.06 82 TYR A N 1
ATOM 639 C CA . TYR A 1 82 ? 7.256 1.799 -3.557 1.00 95.06 82 TYR A CA 1
ATOM 640 C C . TYR A 1 82 ? 8.383 2.824 -3.742 1.00 95.06 82 TYR A C 1
ATOM 642 O O . TYR A 1 82 ? 9.044 2.846 -4.781 1.00 95.06 82 TYR A O 1
ATOM 650 N N . LYS A 1 83 ? 8.653 3.654 -2.727 1.00 94.62 83 LYS A N 1
ATOM 651 C CA . LYS A 1 83 ? 9.701 4.681 -2.824 1.00 94.62 83 LYS A CA 1
ATOM 652 C C . LYS A 1 83 ? 11.106 4.086 -2.849 1.00 94.62 83 LYS A C 1
ATOM 654 O O . LYS A 1 83 ? 11.957 4.627 -3.544 1.00 94.62 83 LYS A O 1
ATOM 659 N N . SER A 1 84 ? 11.326 2.943 -2.197 1.00 94.75 84 SER A N 1
ATOM 660 C CA . SER A 1 84 ? 12.630 2.266 -2.204 1.00 94.75 84 SER A CA 1
ATOM 661 C C . SER A 1 84 ? 12.981 1.666 -3.571 1.00 94.75 84 SER A C 1
ATOM 663 O O . SER A 1 84 ? 14.155 1.452 -3.855 1.00 94.75 84 SER A O 1
ATOM 665 N N . ILE A 1 85 ? 11.981 1.426 -4.427 1.00 94.12 85 ILE A N 1
ATOM 666 C CA . ILE A 1 85 ? 12.155 0.933 -5.804 1.00 94.12 85 ILE A CA 1
ATOM 667 C C . ILE A 1 85 ? 11.864 2.014 -6.861 1.00 94.12 85 ILE A C 1
ATOM 669 O O . ILE A 1 85 ? 11.623 1.699 -8.024 1.00 94.12 85 ILE A O 1
ATOM 673 N N . ASN A 1 86 ? 11.856 3.293 -6.464 1.00 92.12 86 ASN A N 1
ATOM 674 C CA . ASN A 1 86 ? 11.608 4.442 -7.342 1.00 92.12 86 ASN A CA 1
ATOM 675 C C . ASN A 1 86 ? 10.294 4.357 -8.142 1.00 92.12 86 ASN A C 1
ATOM 677 O O . ASN A 1 86 ? 10.242 4.723 -9.316 1.00 92.12 86 ASN A O 1
ATOM 681 N N . THR A 1 87 ? 9.215 3.878 -7.519 1.00 91.50 87 THR A N 1
ATOM 682 C CA . THR A 1 87 ? 7.887 3.843 -8.142 1.00 91.50 87 THR A CA 1
ATOM 683 C C . THR A 1 87 ? 6.875 4.695 -7.377 1.00 91.50 87 THR A C 1
ATOM 685 O O . THR A 1 87 ? 7.070 5.054 -6.210 1.00 91.50 87 THR A O 1
ATOM 688 N N . ASN A 1 88 ? 5.797 5.068 -8.065 1.00 90.94 88 ASN A N 1
ATOM 689 C CA . ASN A 1 88 ? 4.707 5.829 -7.469 1.00 90.94 88 ASN A CA 1
ATOM 690 C C . ASN A 1 88 ? 3.989 4.978 -6.420 1.00 90.94 88 ASN A C 1
ATOM 692 O O . ASN A 1 88 ? 3.871 3.763 -6.553 1.00 90.94 88 ASN A O 1
ATOM 696 N N . GLY A 1 89 ? 3.521 5.632 -5.369 1.00 92.94 89 GLY A N 1
ATOM 697 C CA . GLY A 1 89 ? 2.850 4.988 -4.256 1.00 92.94 89 GLY A CA 1
ATOM 698 C C . GLY A 1 89 ? 2.209 6.028 -3.347 1.00 92.94 89 GLY A C 1
ATOM 699 O O . GLY A 1 89 ? 2.293 7.225 -3.650 1.00 92.94 89 GLY A O 1
ATOM 700 N N . PRO A 1 90 ? 1.607 5.584 -2.239 1.00 93.56 90 PRO A N 1
ATOM 701 C CA . PRO A 1 90 ? 0.886 6.448 -1.315 1.00 93.56 90 PRO A CA 1
ATOM 702 C C . PRO A 1 90 ? 1.796 7.536 -0.743 1.00 93.56 90 PRO A C 1
ATOM 704 O O . PRO A 1 90 ? 2.954 7.274 -0.418 1.00 93.56 90 PRO A O 1
ATOM 707 N N . SER A 1 91 ? 1.279 8.756 -0.594 1.00 89.75 91 SER A N 1
ATOM 708 C CA . SER A 1 91 ? 2.000 9.854 0.071 1.00 89.75 91 SER A CA 1
ATOM 709 C C . SER A 1 91 ? 1.981 9.738 1.597 1.00 89.75 91 SER A C 1
ATOM 711 O O . SER A 1 91 ? 2.778 10.380 2.275 1.00 89.75 91 SER A O 1
ATOM 713 N N . THR A 1 92 ? 1.094 8.901 2.139 1.00 89.81 92 THR A N 1
ATOM 714 C CA . THR A 1 92 ? 0.895 8.709 3.580 1.00 89.81 92 THR A CA 1
ATOM 715 C C . THR A 1 92 ? 2.030 7.947 4.258 1.00 89.81 92 THR A C 1
ATOM 717 O O . THR A 1 92 ? 2.093 7.920 5.484 1.00 89.81 92 THR A O 1
ATOM 720 N N . TYR A 1 93 ? 2.914 7.306 3.492 1.00 93.00 93 TYR A N 1
ATOM 721 C CA . TYR A 1 93 ? 4.119 6.677 4.017 1.00 93.00 93 TYR A CA 1
ATOM 722 C C . TYR A 1 93 ? 5.284 6.834 3.047 1.00 93.00 93 TYR A C 1
ATOM 724 O O . TYR A 1 93 ? 5.120 7.027 1.842 1.00 93.00 93 TYR A O 1
ATOM 732 N N . ARG A 1 94 ? 6.497 6.700 3.579 1.00 93.50 94 ARG A N 1
ATOM 733 C CA . ARG A 1 94 ? 7.719 6.689 2.785 1.00 93.50 94 ARG A CA 1
ATOM 734 C C . ARG A 1 94 ? 8.590 5.528 3.226 1.00 93.50 94 ARG A C 1
ATOM 736 O O . ARG A 1 94 ? 8.779 5.313 4.416 1.00 93.50 94 ARG A O 1
ATOM 743 N N . THR A 1 95 ? 9.121 4.797 2.256 1.00 93.88 95 THR A N 1
ATOM 744 C CA . THR A 1 95 ? 10.121 3.755 2.493 1.00 93.88 95 THR A CA 1
ATOM 745 C C . THR A 1 95 ? 11.466 4.204 1.942 1.00 93.88 95 THR A C 1
ATOM 747 O O . THR A 1 95 ? 11.530 4.917 0.937 1.00 93.88 95 THR A O 1
ATOM 750 N N . SER A 1 96 ? 12.535 3.788 2.607 1.00 92.38 96 SER A N 1
ATOM 751 C CA . SER A 1 96 ? 13.914 3.984 2.172 1.00 92.38 96 SER A CA 1
ATOM 752 C C . SER A 1 96 ? 14.670 2.660 2.242 1.00 92.38 96 SER A C 1
ATOM 754 O O . SER A 1 96 ? 14.223 1.699 2.867 1.00 92.38 96 SER A O 1
ATOM 756 N N . SER A 1 97 ? 15.789 2.592 1.531 1.00 91.12 97 SER A N 1
ATOM 757 C CA . SER A 1 97 ? 16.739 1.485 1.573 1.00 91.12 97 SER A CA 1
ATOM 758 C C . SER A 1 97 ? 18.136 2.075 1.449 1.00 91.12 97 SER A C 1
ATOM 760 O O . SER A 1 97 ? 18.320 3.032 0.698 1.00 91.12 97 SER A O 1
ATOM 762 N N . ILE A 1 98 ? 19.099 1.511 2.179 1.00 92.25 98 ILE A N 1
ATOM 763 C CA . ILE A 1 98 ? 20.517 1.881 2.054 1.00 92.25 98 ILE A CA 1
ATOM 764 C C . ILE A 1 98 ? 21.024 1.476 0.666 1.00 92.25 98 ILE A C 1
ATOM 766 O O . ILE A 1 98 ? 21.711 2.238 -0.008 1.00 92.25 98 ILE A O 1
ATOM 770 N N . ASN A 1 99 ? 20.618 0.290 0.214 1.00 90.62 99 ASN A N 1
ATOM 771 C CA . ASN A 1 99 ? 21.012 -0.254 -1.075 1.00 90.62 99 ASN A CA 1
ATOM 772 C C . ASN A 1 99 ? 19.984 0.083 -2.155 1.00 90.62 99 ASN A C 1
ATOM 774 O O . ASN A 1 99 ? 18.775 0.120 -1.898 1.00 90.62 99 ASN A O 1
ATOM 778 N N . LYS A 1 100 ? 20.459 0.256 -3.392 1.00 89.19 100 LYS A N 1
ATOM 779 C CA . LYS A 1 100 ? 19.587 0.379 -4.562 1.00 89.19 100 LYS A CA 1
ATOM 780 C C . LYS A 1 100 ? 18.847 -0.941 -4.783 1.00 89.19 100 LYS A C 1
ATOM 782 O O . LYS A 1 100 ? 19.468 -1.956 -5.080 1.00 89.19 100 LYS A O 1
ATOM 787 N N . LEU A 1 101 ? 17.524 -0.907 -4.663 1.00 93.38 101 LEU A N 1
ATOM 788 C CA . LEU A 1 101 ? 16.680 -2.076 -4.881 1.00 93.38 101 LEU A CA 1
ATOM 789 C C . LEU A 1 101 ? 16.260 -2.176 -6.347 1.00 93.38 101 LEU A C 1
ATOM 791 O O . LEU A 1 101 ? 15.967 -1.167 -6.996 1.00 93.38 101 LEU A O 1
ATOM 795 N N . GLN A 1 102 ? 16.197 -3.407 -6.847 1.00 91.94 102 GLN A N 1
ATOM 796 C CA . GLN A 1 102 ? 15.559 -3.724 -8.121 1.00 91.94 102 GLN A CA 1
ATOM 797 C C . GLN A 1 102 ? 14.198 -4.369 -7.859 1.00 91.94 102 GLN A C 1
ATOM 799 O O . GLN A 1 102 ? 13.951 -4.920 -6.786 1.00 91.94 102 GLN A O 1
ATOM 804 N N . ALA A 1 103 ? 13.292 -4.274 -8.825 1.00 93.06 103 ALA A N 1
ATOM 805 C CA . ALA A 1 103 ? 11.948 -4.810 -8.688 1.00 93.06 103 ALA A CA 1
ATOM 806 C C . ALA A 1 103 ? 11.373 -5.195 -10.043 1.00 93.06 103 ALA A C 1
ATOM 808 O O . ALA A 1 103 ? 11.534 -4.457 -11.019 1.00 93.06 103 ALA A O 1
ATOM 809 N N . ASN A 1 104 ? 10.628 -6.299 -10.078 1.00 93.12 104 ASN A N 1
ATOM 810 C CA . ASN A 1 104 ? 9.754 -6.592 -11.202 1.00 93.12 104 ASN A CA 1
ATOM 811 C C . ASN A 1 104 ? 8.362 -6.027 -10.931 1.00 93.12 104 ASN A C 1
ATOM 813 O O . ASN A 1 104 ? 7.871 -6.039 -9.800 1.00 93.12 104 ASN A O 1
ATOM 817 N N . LYS A 1 105 ? 7.713 -5.554 -11.994 1.00 92.44 105 LYS A N 1
ATOM 818 C CA . LYS A 1 105 ? 6.324 -5.092 -11.981 1.00 92.44 105 LYS A CA 1
ATOM 819 C C . LYS A 1 105 ? 5.521 -5.966 -12.930 1.00 92.44 105 LYS A C 1
ATOM 821 O O . LYS A 1 105 ? 5.938 -6.118 -14.077 1.00 92.44 105 LYS A O 1
ATOM 826 N N . ILE A 1 106 ? 4.353 -6.445 -12.498 1.00 92.31 106 ILE A N 1
ATOM 827 C CA . ILE A 1 106 ? 3.516 -7.345 -13.309 1.00 92.31 106 ILE A CA 1
ATOM 828 C C . ILE A 1 106 ? 3.249 -6.780 -14.713 1.00 92.31 106 ILE A C 1
ATOM 830 O O . ILE A 1 106 ? 3.382 -7.489 -15.698 1.00 92.31 106 ILE A O 1
ATOM 834 N N . VAL A 1 107 ? 2.993 -5.469 -14.824 1.00 90.06 107 VAL A N 1
ATOM 835 C CA . VAL A 1 107 ? 2.641 -4.815 -16.101 1.00 90.06 107 VAL A CA 1
ATOM 836 C C . VAL A 1 107 ? 3.828 -4.607 -17.049 1.00 90.06 107 VAL A C 1
ATOM 838 O O . VAL A 1 107 ? 3.629 -4.206 -18.189 1.00 90.06 107 VAL A O 1
ATOM 841 N N . ARG A 1 108 ? 5.069 -4.778 -16.573 1.00 87.69 108 ARG A N 1
ATOM 842 C CA . ARG A 1 108 ? 6.293 -4.617 -17.382 1.00 87.69 108 ARG A CA 1
ATOM 843 C C . ARG A 1 108 ? 7.063 -5.919 -17.546 1.00 87.69 108 ARG A C 1
ATOM 845 O O . ARG A 1 108 ? 8.108 -5.917 -18.194 1.00 87.69 108 ARG A O 1
ATOM 852 N N . CYS A 1 109 ? 6.591 -7.002 -16.943 1.00 86.62 109 CYS A N 1
ATOM 853 C CA . CYS A 1 109 ? 7.284 -8.265 -17.046 1.00 86.62 109 CYS A CA 1
ATOM 854 C C . CYS A 1 109 ? 7.028 -8.896 -18.419 1.00 86.62 109 CYS A C 1
ATOM 856 O O . CYS A 1 109 ? 5.883 -8.995 -18.851 1.00 86.62 109 CYS A O 1
ATOM 858 N N . LYS A 1 110 ? 8.106 -9.274 -19.115 1.00 80.06 110 LYS A N 1
ATOM 859 C CA . LYS A 1 110 ? 8.046 -9.917 -20.440 1.00 80.06 110 LYS A CA 1
ATOM 860 C C . LYS A 1 110 ? 8.033 -11.450 -20.368 1.00 80.06 110 LYS A C 1
ATOM 862 O O . LYS A 1 110 ? 7.658 -12.087 -21.342 1.00 80.06 110 LYS A O 1
ATOM 867 N N . SER A 1 111 ? 8.457 -12.022 -19.245 1.00 81.88 111 SER A N 1
ATOM 868 C CA . SER A 1 111 ? 8.485 -13.462 -18.958 1.00 81.88 111 SER A CA 1
ATOM 869 C C . SER A 1 111 ? 7.706 -13.749 -17.670 1.00 81.88 111 SER A C 1
ATOM 871 O O . SER A 1 111 ? 7.042 -12.862 -17.139 1.00 81.88 111 SER A O 1
ATOM 873 N N . GLU A 1 112 ? 7.762 -14.965 -17.132 1.00 80.12 112 GLU A N 1
ATOM 874 C CA . GLU A 1 112 ? 7.154 -15.243 -15.828 1.00 80.12 112 GLU A CA 1
ATOM 875 C C . GLU A 1 112 ? 7.895 -14.483 -14.714 1.00 80.12 112 GLU A C 1
ATOM 877 O O . GLU A 1 112 ? 9.051 -14.768 -14.403 1.00 80.12 112 GLU A O 1
ATOM 882 N N . CYS A 1 113 ? 7.236 -13.485 -14.116 1.00 85.69 113 CYS A N 1
ATOM 883 C CA . CYS A 1 113 ? 7.708 -12.825 -12.901 1.00 85.69 113 CYS A CA 1
ATOM 884 C C . CYS A 1 113 ? 6.911 -13.313 -11.697 1.00 85.69 113 CYS A C 1
ATOM 886 O O . CYS A 1 113 ? 5.698 -13.119 -11.632 1.00 85.69 113 CYS A O 1
ATOM 888 N N . SER A 1 114 ? 7.610 -13.837 -10.691 1.00 90.62 114 SER A N 1
ATOM 889 C CA . SER A 1 114 ? 7.020 -14.154 -9.389 1.00 90.62 114 SER A CA 1
ATOM 890 C C . SER A 1 114 ? 6.759 -12.867 -8.597 1.00 90.62 114 SER A C 1
ATOM 892 O O . SER A 1 114 ? 7.598 -12.409 -7.818 1.00 90.62 114 SER A O 1
ATOM 894 N N . VAL A 1 115 ? 5.626 -12.218 -8.873 1.00 92.81 115 VAL A N 1
ATOM 895 C CA . VAL A 1 115 ? 5.150 -11.022 -8.164 1.00 92.81 115 VAL A CA 1
ATOM 896 C C . VAL A 1 115 ? 4.154 -11.401 -7.072 1.00 92.81 115 VAL A C 1
ATOM 898 O O . VAL A 1 115 ? 3.352 -12.317 -7.234 1.00 92.81 115 VAL A O 1
ATOM 901 N N . GLY A 1 116 ? 4.186 -10.676 -5.953 1.00 91.38 116 GLY A N 1
ATOM 902 C CA . GLY A 1 116 ? 3.209 -10.851 -4.878 1.00 91.38 116 GLY A CA 1
ATOM 903 C C . GLY A 1 116 ? 1.880 -10.143 -5.162 1.00 91.38 116 GLY A C 1
ATOM 904 O O . GLY A 1 116 ? 1.691 -9.522 -6.207 1.00 91.38 116 GLY A O 1
ATOM 905 N N . ILE A 1 117 ? 0.980 -10.146 -4.172 1.00 91.88 117 ILE A N 1
ATOM 906 C CA . ILE A 1 117 ? -0.356 -9.519 -4.259 1.00 91.88 117 ILE A CA 1
ATOM 907 C C . ILE A 1 117 ? -0.322 -8.006 -4.547 1.00 91.88 117 ILE A C 1
ATOM 909 O O . ILE A 1 117 ? -1.284 -7.452 -5.065 1.00 91.88 117 ILE A O 1
ATOM 913 N N . ALA A 1 118 ? 0.799 -7.335 -4.264 1.00 92.81 118 ALA A N 1
ATOM 914 C CA . ALA A 1 118 ? 1.004 -5.934 -4.628 1.00 92.81 118 ALA A CA 1
ATOM 915 C C . ALA A 1 118 ? 1.284 -5.730 -6.131 1.00 92.81 118 ALA A C 1
ATOM 917 O O . ALA A 1 118 ? 1.451 -4.591 -6.546 1.00 92.81 118 ALA A O 1
ATOM 918 N N . ALA A 1 119 ? 1.364 -6.798 -6.939 1.00 93.81 119 ALA A N 1
ATOM 919 C CA . ALA A 1 119 ? 1.788 -6.786 -8.344 1.00 93.81 119 ALA A CA 1
ATOM 920 C C . ALA A 1 119 ? 3.260 -6.371 -8.571 1.00 93.81 119 ALA A C 1
ATOM 922 O O . ALA A 1 119 ? 3.668 -6.016 -9.684 1.00 93.81 119 ALA A O 1
ATOM 923 N N . TYR A 1 120 ? 4.070 -6.477 -7.517 1.00 94.50 120 TYR A N 1
ATOM 924 C CA . TYR A 1 120 ? 5.510 -6.251 -7.523 1.00 94.50 120 TYR A CA 1
ATOM 925 C C . TYR A 1 120 ? 6.236 -7.353 -6.745 1.00 94.50 120 TYR A C 1
ATOM 927 O O . TYR A 1 120 ? 5.667 -7.975 -5.843 1.00 94.50 120 TYR A O 1
ATOM 935 N N . ASN A 1 121 ? 7.516 -7.544 -7.048 1.00 94.00 121 ASN A N 1
ATOM 936 C CA . ASN A 1 121 ? 8.476 -8.154 -6.133 1.00 94.00 121 ASN A CA 1
ATOM 937 C C . ASN A 1 121 ? 9.690 -7.234 -5.970 1.00 94.00 121 ASN A C 1
ATOM 939 O O . ASN A 1 121 ? 9.926 -6.355 -6.796 1.00 94.00 121 ASN A O 1
ATOM 943 N N . VAL A 1 122 ? 10.436 -7.420 -4.886 1.00 93.88 122 VAL A N 1
ATOM 944 C CA . VAL A 1 122 ? 11.698 -6.716 -4.644 1.00 93.88 122 VAL A CA 1
ATOM 945 C C . VAL A 1 122 ? 12.818 -7.740 -4.729 1.00 93.88 122 VAL A C 1
ATOM 947 O O . VAL A 1 122 ? 12.736 -8.790 -4.099 1.00 93.88 122 VAL A O 1
ATOM 950 N N . ILE A 1 123 ? 13.852 -7.428 -5.501 1.00 91.44 123 ILE A N 1
ATOM 951 C CA . ILE A 1 123 ? 15.078 -8.214 -5.591 1.00 91.44 123 ILE A CA 1
ATOM 952 C C . ILE A 1 123 ? 16.069 -7.586 -4.616 1.00 91.44 123 ILE A C 1
ATOM 954 O O . ILE A 1 123 ? 16.437 -6.414 -4.760 1.00 91.44 123 ILE A O 1
ATOM 958 N N . LEU A 1 124 ? 16.448 -8.353 -3.596 1.00 88.38 124 LEU A N 1
ATOM 959 C CA . LEU A 1 124 ? 17.430 -7.921 -2.612 1.00 88.38 124 LEU A CA 1
ATOM 960 C C . LEU A 1 124 ? 18.841 -8.002 -3.214 1.00 88.38 124 LEU A C 1
ATOM 962 O O . LEU A 1 124 ? 19.109 -8.914 -3.998 1.00 88.38 124 LEU A O 1
ATOM 966 N N . PRO A 1 125 ? 19.734 -7.059 -2.872 1.00 84.62 125 PRO A N 1
ATOM 967 C CA . PRO A 1 125 ? 21.141 -7.176 -3.226 1.00 84.62 125 PRO A CA 1
ATOM 968 C C . PRO A 1 125 ? 21.733 -8.414 -2.540 1.00 84.62 125 PRO A C 1
ATOM 970 O O . PRO A 1 125 ? 21.464 -8.647 -1.360 1.00 84.62 125 PRO A O 1
ATOM 973 N N . THR A 1 126 ? 22.493 -9.197 -3.299 1.00 78.31 126 THR A N 1
ATOM 974 C CA . THR A 1 126 ? 23.294 -10.331 -2.815 1.00 78.31 126 THR A CA 1
ATOM 975 C C . THR A 1 126 ? 24.608 -9.862 -2.225 1.00 78.31 126 THR A C 1
ATOM 977 O O . THR A 1 126 ? 25.200 -8.945 -2.844 1.00 78.31 126 THR A O 1
#

Secondary structure (DSSP, 8-state):
----------------SS------TTSS-TT-------TTTS--------SHHHHTTHHHHHHHHHHHHHH------S---TGGGT----TT-----SSPPEEEEGGG-SS-----TTSEEEE---